Protein AF-A0A4Y8D6C4-F1 (afdb_monomer)

Solvent-accessible surface area (backbone atoms only — not comparable to full-atom values): 9517 Å² total; per-residue (Å²): 134,77,76,46,77,45,76,49,72,45,67,64,80,57,70,86,77,40,50,66,48,51,50,52,41,54,55,43,61,73,65,65,65,105,39,73,57,53,56,50,38,52,61,67,38,45,88,46,40,77,48,81,68,50,74,48,48,29,48,42,66,64,65,66,41,68,46,31,74,68,21,50,26,28,40,38,34,42,31,78,38,85,91,59,53,72,64,60,55,47,56,54,57,55,52,49,60,79,39,76,50,40,56,26,61,26,32,24,49,34,79,52,66,51,92,87,74,41,48,35,34,38,34,40,37,7,18,76,37,70,68,37,53,56,56,50,70,74,35,90,87,59,85,64,87,84,44,50,75,45,83,43,58,78,66,65,76,49,89,91,63,80,83,132

Mean predicted aligned error: 9.86 Å

Foldseek 3Di:
DDKDKDKDFAFDDDCVVCVVLVVLQVVLVVVDDPDVSNVVSQVSCVVGGPDRIFMFIWDWVVDFDVQLVPFQKKKKKKAQCPPPDLVRVVVLQQCLVVAPFWRDKIKGWTPFQTPVSGIIIMMIIGGNDPVSVVVVVVDPSHDRVPIDIDMDRPPPCPPVDDDD

Organism: NCBI:txid38488

Secondary structure (DSSP, 8-state):
---EEEEE--B-S-HHHHHHHHHHHHHHHHT-SS-HHHHHHHHHHGGGBSS--EEEEE--SSPPPHHHHT-SEEEEEEEE-TT--HHHHHHHHHGGGGSTTEEEEEEEEBSS-STTS--EEEEEEEES-HHHHHHHHH-TT---TT-EEEEEETT---TT----

Structure (mmCIF, N/CA/C/O backbone):
data_AF-A0A4Y8D6C4-F1
#
_entry.id   AF-A0A4Y8D6C4-F1
#
loop_
_atom_site.group_PDB
_atom_site.id
_atom_site.type_symbol
_atom_site.label_atom_id
_atom_site.label_alt_id
_atom_site.label_comp_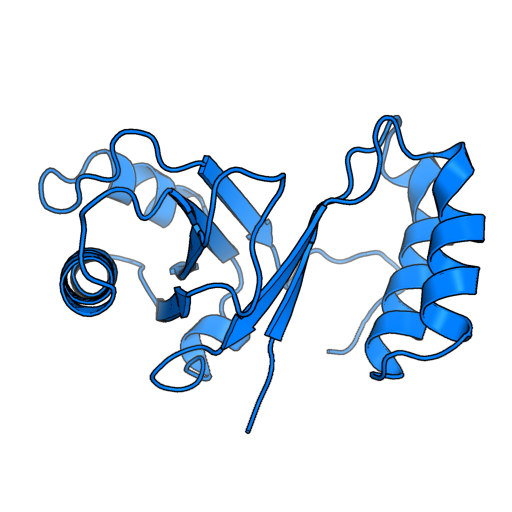id
_atom_site.label_asym_id
_atom_site.label_entity_id
_atom_site.label_seq_id
_atom_site.pdbx_PDB_ins_code
_atom_site.Cartn_x
_atom_site.Cartn_y
_atom_site.Cartn_z
_atom_site.occupancy
_atom_site.B_iso_or_equiv
_atom_site.auth_seq_id
_atom_site.auth_comp_id
_atom_site.auth_asym_id
_atom_site.auth_atom_id
_atom_site.pdbx_PDB_model_num
ATOM 1 N N . MET A 1 1 ? 11.679 -12.188 9.775 1.00 39.34 1 MET A N 1
ATOM 2 C CA . MET A 1 1 ? 10.994 -10.877 9.761 1.00 39.34 1 MET A CA 1
ATOM 3 C C . MET A 1 1 ? 10.832 -10.520 8.293 1.00 39.34 1 MET A C 1
ATOM 5 O O . MET A 1 1 ? 11.840 -10.521 7.603 1.00 39.34 1 MET A O 1
ATOM 9 N N . ALA A 1 2 ? 9.611 -10.388 7.777 1.00 49.56 2 ALA A N 1
ATOM 10 C CA . ALA A 1 2 ? 9.403 -10.207 6.340 1.00 49.56 2 ALA A CA 1
ATOM 11 C C . ALA A 1 2 ? 9.278 -8.713 6.031 1.00 49.56 2 ALA A C 1
ATOM 13 O O . ALA A 1 2 ? 8.270 -8.079 6.340 1.00 49.56 2 ALA A O 1
ATOM 14 N N . ILE A 1 3 ? 10.361 -8.159 5.500 1.00 51.41 3 ILE A N 1
ATOM 15 C CA . ILE A 1 3 ? 10.453 -6.774 5.052 1.00 51.41 3 ILE A CA 1
ATOM 16 C C . ILE A 1 3 ? 9.762 -6.702 3.693 1.00 51.41 3 ILE A C 1
ATOM 18 O O . ILE A 1 3 ? 10.005 -7.553 2.839 1.00 51.41 3 ILE A O 1
ATOM 22 N N . THR A 1 4 ? 8.859 -5.740 3.508 1.00 61.12 4 THR A N 1
ATOM 23 C CA . THR A 1 4 ? 8.284 -5.462 2.188 1.00 61.12 4 THR A CA 1
ATOM 24 C C . THR A 1 4 ? 8.826 -4.135 1.691 1.00 61.12 4 THR A C 1
ATOM 26 O O . THR A 1 4 ? 8.739 -3.120 2.380 1.00 61.12 4 THR A O 1
ATOM 29 N N . GLU A 1 5 ? 9.394 -4.155 0.495 1.00 60.22 5 GLU A N 1
ATOM 30 C CA . GLU A 1 5 ? 9.925 -2.975 -0.173 1.00 60.22 5 GLU A CA 1
ATOM 31 C C . GLU A 1 5 ? 8.890 -2.467 -1.171 1.00 60.22 5 GLU A C 1
ATOM 33 O O . GLU A 1 5 ? 8.366 -3.228 -1.988 1.00 60.22 5 GLU A O 1
ATOM 38 N N . ARG A 1 6 ? 8.577 -1.173 -1.101 1.00 66.06 6 ARG A N 1
ATOM 39 C CA . ARG A 1 6 ? 7.792 -0.481 -2.119 1.00 66.06 6 ARG A CA 1
ATOM 40 C C . ARG A 1 6 ? 8.718 0.442 -2.890 1.00 66.06 6 ARG A C 1
ATOM 42 O O . ARG A 1 6 ? 9.342 1.319 -2.305 1.00 66.06 6 ARG A O 1
ATOM 49 N N . VAL A 1 7 ? 8.737 0.284 -4.207 1.00 62.97 7 VAL A N 1
ATOM 50 C CA . VAL A 1 7 ? 9.448 1.180 -5.121 1.00 62.97 7 VAL A CA 1
ATOM 51 C C . VAL A 1 7 ? 8.412 1.874 -6.001 1.00 62.97 7 VAL A C 1
ATOM 53 O O . VAL A 1 7 ? 7.670 1.207 -6.722 1.00 62.97 7 VAL A O 1
ATOM 56 N N . ILE A 1 8 ? 8.333 3.202 -5.924 1.00 67.69 8 ILE A N 1
ATOM 57 C CA . ILE A 1 8 ? 7.547 4.031 -6.844 1.00 67.69 8 ILE A CA 1
ATOM 58 C C . ILE A 1 8 ? 8.501 4.641 -7.858 1.00 67.69 8 ILE A C 1
ATOM 60 O O . ILE A 1 8 ? 9.517 5.240 -7.498 1.00 67.69 8 ILE A O 1
ATOM 64 N N . LEU A 1 9 ? 8.147 4.515 -9.130 1.00 66.31 9 LEU A N 1
ATOM 65 C CA . LEU A 1 9 ? 8.950 5.010 -10.235 1.00 66.31 9 LEU A CA 1
ATOM 66 C C . LEU A 1 9 ? 8.105 5.966 -11.050 1.00 66.31 9 LEU A C 1
ATOM 68 O O . LEU A 1 9 ? 7.058 5.591 -11.574 1.00 66.31 9 LEU A O 1
ATOM 72 N N . SER A 1 10 ? 8.576 7.201 -11.147 1.00 66.62 10 SER A N 1
ATOM 73 C CA . SER A 1 10 ? 7.999 8.193 -12.042 1.00 66.62 10 SER A CA 1
ATOM 74 C C . SER A 1 10 ? 8.600 7.986 -13.420 1.00 66.62 10 SER A C 1
ATOM 76 O O . SER A 1 10 ? 9.803 8.168 -13.610 1.00 66.62 10 SER A O 1
ATOM 78 N N . VAL A 1 11 ? 7.768 7.569 -14.369 1.00 65.56 11 VAL A N 1
ATOM 79 C CA . VAL A 1 11 ? 8.208 7.140 -15.699 1.00 65.56 11 VAL A CA 1
ATOM 80 C C . VAL A 1 11 ? 7.614 8.026 -16.781 1.00 65.56 11 VAL A C 1
ATOM 82 O O . VAL A 1 11 ? 6.494 8.520 -16.643 1.00 65.56 11 VAL A O 1
ATOM 85 N N . SER A 1 12 ? 8.356 8.225 -17.864 1.00 65.19 12 SER A N 1
ATOM 86 C CA . SER A 1 12 ? 7.829 8.779 -19.115 1.00 65.19 12 SER A CA 1
ATOM 87 C C . SER A 1 12 ? 7.631 7.658 -20.126 1.00 65.19 12 SER A C 1
ATOM 89 O O . SER A 1 12 ? 8.463 6.753 -20.187 1.00 65.19 12 SER A O 1
ATOM 91 N N . GLY A 1 13 ? 6.586 7.758 -20.948 1.00 63.69 13 GLY A N 1
ATOM 92 C CA . GLY A 1 13 ? 6.365 6.823 -22.052 1.00 63.69 13 GLY A CA 1
ATOM 93 C C . GLY A 1 13 ? 5.295 5.767 -21.798 1.00 63.69 13 GLY A C 1
ATOM 94 O O . GLY A 1 13 ? 4.796 5.606 -20.683 1.00 63.69 13 GLY A O 1
ATOM 95 N N . GLY A 1 14 ? 4.904 5.059 -22.859 1.00 62.41 14 GLY A N 1
ATOM 96 C CA . GLY A 1 14 ? 3.965 3.935 -22.776 1.00 62.41 14 GLY A CA 1
ATOM 97 C C . GLY A 1 14 ? 4.631 2.615 -22.359 1.00 62.41 14 GLY A C 1
ATOM 98 O O . GLY A 1 14 ? 5.852 2.500 -22.303 1.00 62.41 14 GLY A O 1
ATOM 99 N N . VAL A 1 15 ? 3.825 1.568 -22.135 1.00 64.06 15 VAL A N 1
ATOM 100 C CA . VAL A 1 15 ? 4.302 0.218 -21.750 1.00 64.06 15 VAL A CA 1
ATOM 101 C C . VAL A 1 15 ? 5.389 -0.320 -22.691 1.00 64.06 15 VAL A C 1
ATOM 103 O O . VAL A 1 15 ? 6.330 -0.964 -22.237 1.00 64.06 15 VAL A O 1
ATOM 106 N N . GLU A 1 16 ? 5.295 -0.034 -23.991 1.00 71.81 16 GLU A N 1
ATOM 107 C CA . GLU A 1 16 ? 6.271 -0.496 -24.985 1.00 71.81 16 GLU A CA 1
ATOM 108 C C . GLU A 1 16 ? 7.663 0.125 -24.814 1.00 71.81 16 GLU A C 1
ATOM 110 O O . GLU A 1 16 ? 8.655 -0.527 -25.132 1.00 71.81 16 GLU A O 1
ATOM 115 N N . GLU A 1 17 ? 7.740 1.341 -24.272 1.00 69.94 17 GLU A N 1
ATOM 116 C CA . GLU A 1 17 ? 8.999 2.041 -23.984 1.00 69.94 17 GLU A CA 1
ATOM 117 C C . GLU A 1 17 ? 9.634 1.539 -22.678 1.00 69.94 17 GLU A C 1
ATOM 119 O O . GLU A 1 17 ? 10.846 1.629 -22.496 1.00 69.94 17 GLU A O 1
ATOM 124 N N . TRP A 1 18 ? 8.827 0.957 -21.782 1.00 70.75 18 TRP A N 1
ATOM 125 C CA . TRP A 1 18 ? 9.257 0.531 -20.448 1.00 70.75 18 TRP A CA 1
ATOM 126 C C . TRP A 1 18 ? 9.389 -0.978 -20.251 1.00 70.75 18 TRP A C 1
ATOM 128 O O . TRP A 1 18 ? 9.990 -1.403 -19.267 1.00 70.75 18 TRP A O 1
ATOM 138 N N . LYS A 1 19 ? 8.863 -1.809 -21.155 1.00 69.62 19 LYS A N 1
ATOM 139 C CA . LYS A 1 19 ? 8.799 -3.271 -20.970 1.00 69.62 19 LYS A CA 1
ATOM 140 C C . LYS A 1 19 ? 10.156 -3.930 -20.701 1.00 69.62 19 LYS A C 1
ATOM 142 O O . LYS A 1 19 ? 10.226 -4.842 -19.880 1.00 69.62 19 LYS A O 1
ATOM 147 N N . ASP A 1 20 ? 11.226 -3.465 -21.348 1.00 73.12 20 ASP A N 1
ATOM 148 C CA . ASP A 1 20 ? 12.561 -4.054 -21.200 1.00 73.12 20 ASP A CA 1
ATOM 149 C C . ASP A 1 20 ? 13.221 -3.614 -19.885 1.00 73.12 20 ASP A C 1
ATOM 151 O O . ASP A 1 20 ? 13.756 -4.448 -19.156 1.00 73.12 20 ASP A O 1
ATOM 155 N N . GLY A 1 21 ? 13.090 -2.334 -19.515 1.00 69.81 21 GLY A N 1
ATOM 156 C CA . GLY A 1 21 ? 13.536 -1.832 -18.210 1.00 69.81 21 GLY A CA 1
ATOM 157 C C . GLY A 1 21 ? 12.766 -2.468 -17.047 1.00 69.81 21 GLY A C 1
ATOM 158 O O . GLY A 1 21 ? 13.361 -2.905 -16.062 1.00 69.81 21 GLY A O 1
ATOM 159 N N . LEU A 1 22 ? 11.447 -2.618 -17.197 1.00 69.31 22 LEU A N 1
ATOM 160 C CA . LEU A 1 22 ? 10.579 -3.304 -16.242 1.00 69.31 22 LEU A CA 1
ATOM 161 C C . LEU A 1 22 ? 10.958 -4.782 -16.096 1.00 69.31 22 LEU A C 1
ATOM 163 O O . LEU A 1 22 ? 10.956 -5.314 -14.988 1.00 69.31 22 LEU A O 1
ATOM 167 N N . LYS A 1 23 ? 11.333 -5.446 -17.195 1.00 67.94 23 LYS A N 1
ATOM 168 C CA . LYS A 1 23 ? 11.787 -6.838 -17.170 1.00 67.94 23 LYS A CA 1
ATOM 169 C C . LYS A 1 23 ? 13.044 -7.015 -16.327 1.00 67.94 23 LYS A C 1
ATOM 171 O O . LYS A 1 23 ? 13.066 -7.900 -15.472 1.00 67.94 23 LYS A O 1
ATOM 176 N N . VAL A 1 24 ? 14.057 -6.181 -16.557 1.00 69.25 24 VAL A N 1
ATOM 177 C CA . VAL A 1 24 ? 15.295 -6.187 -15.763 1.00 69.25 24 VAL A CA 1
ATOM 178 C C . VAL A 1 24 ? 14.964 -5.956 -14.295 1.00 69.25 24 VAL A C 1
ATOM 180 O O . VAL A 1 24 ? 15.406 -6.705 -13.430 1.00 69.25 24 VAL A O 1
ATOM 183 N N . MET A 1 25 ? 14.121 -4.967 -14.014 1.00 68.88 25 MET A N 1
ATOM 184 C CA . MET A 1 25 ? 13.753 -4.622 -12.650 1.00 68.88 25 MET A CA 1
ATOM 185 C C . MET A 1 25 ? 13.073 -5.761 -11.900 1.00 68.88 25 MET A C 1
ATOM 187 O O . MET A 1 25 ? 13.473 -6.083 -10.785 1.00 68.88 25 MET A O 1
ATOM 191 N N . LEU A 1 26 ? 12.075 -6.399 -12.508 1.00 66.12 26 LEU A N 1
ATOM 192 C CA . LEU A 1 26 ? 11.374 -7.527 -11.897 1.00 66.12 26 LEU A CA 1
ATOM 193 C C . LEU A 1 26 ? 12.313 -8.717 -11.662 1.00 66.12 26 LEU A C 1
ATOM 195 O O . LEU A 1 26 ? 12.185 -9.406 -10.652 1.00 66.12 26 LEU A O 1
ATOM 199 N N . GLN A 1 27 ? 13.271 -8.954 -12.563 1.00 66.50 27 GLN A N 1
ATOM 200 C CA . GLN A 1 27 ? 14.288 -9.995 -12.390 1.00 66.50 27 GLN A CA 1
ATOM 201 C C . GLN A 1 27 ? 15.231 -9.686 -11.222 1.00 66.50 27 GLN A C 1
ATOM 203 O O . GLN A 1 27 ? 15.513 -10.579 -10.424 1.00 66.50 27 GLN A O 1
ATOM 208 N N . THR A 1 28 ? 15.661 -8.433 -11.087 1.00 64.44 28 THR A N 1
ATOM 209 C CA . THR A 1 28 ? 16.509 -7.976 -9.981 1.00 64.44 28 THR A CA 1
ATOM 210 C C . THR A 1 28 ? 15.775 -8.017 -8.642 1.00 64.44 28 THR A C 1
ATOM 212 O O . THR A 1 28 ? 16.312 -8.536 -7.670 1.00 64.44 28 THR A O 1
ATOM 215 N N . LEU A 1 29 ? 14.528 -7.542 -8.584 1.00 62.47 29 LEU A N 1
ATOM 216 C CA . LEU A 1 29 ? 13.708 -7.586 -7.367 1.00 62.47 29 LEU A CA 1
ATOM 217 C C . LEU A 1 29 ? 13.406 -9.027 -6.933 1.00 62.47 29 LEU A C 1
ATOM 219 O O . LEU A 1 29 ? 13.376 -9.322 -5.741 1.00 62.47 29 LEU A O 1
ATOM 223 N N . LYS A 1 30 ? 13.241 -9.952 -7.889 1.00 60.19 30 LYS A N 1
ATOM 224 C CA . LYS A 1 30 ? 13.080 -11.388 -7.607 1.00 60.19 30 LYS A CA 1
ATOM 225 C C . LYS A 1 30 ? 14.331 -12.014 -6.982 1.00 60.19 30 LYS A C 1
ATOM 227 O O . LYS A 1 30 ? 14.212 -13.026 -6.298 1.00 60.19 30 LYS A O 1
ATOM 232 N N . ALA A 1 31 ? 15.505 -11.430 -7.209 1.00 57.53 31 ALA A N 1
ATOM 233 C CA . ALA A 1 31 ? 16.753 -11.887 -6.612 1.00 57.53 31 ALA A CA 1
ATOM 234 C C . ALA A 1 31 ? 16.956 -11.405 -5.161 1.00 57.53 31 ALA A C 1
ATOM 236 O O . ALA A 1 31 ? 17.961 -11.809 -4.592 1.00 57.53 31 ALA A O 1
ATOM 237 N N . GLN A 1 32 ? 16.025 -10.595 -4.610 1.00 52.03 32 GLN A N 1
ATOM 238 C CA . GLN A 1 32 ? 15.969 -10.049 -3.239 1.00 52.03 32 GLN A CA 1
ATOM 239 C C . GLN A 1 32 ? 17.313 -9.999 -2.505 1.00 52.03 32 GLN A C 1
ATOM 241 O O . GLN A 1 32 ? 17.722 -10.991 -1.917 1.00 52.03 32 GLN A O 1
ATOM 246 N N . ASP A 1 33 ? 17.949 -8.830 -2.505 1.00 47.09 33 ASP A N 1
ATOM 247 C CA . ASP A 1 33 ? 18.738 -8.286 -1.394 1.00 47.09 33 ASP A CA 1
ATOM 248 C C . ASP A 1 33 ? 19.365 -6.966 -1.862 1.00 47.09 33 ASP A C 1
ATOM 250 O O . ASP A 1 33 ? 19.451 -6.709 -3.069 1.00 47.09 33 ASP A O 1
ATOM 254 N N . ASP A 1 34 ? 19.805 -6.156 -0.899 1.00 51.88 34 ASP A N 1
ATOM 255 C CA . ASP A 1 34 ? 20.525 -4.875 -0.988 1.00 51.88 34 ASP A CA 1
ATOM 256 C C . ASP A 1 34 ? 21.864 -5.012 -1.754 1.00 51.88 34 ASP A C 1
ATOM 258 O O . ASP A 1 34 ? 22.973 -4.878 -1.235 1.00 51.88 34 ASP A O 1
ATOM 262 N N . THR A 1 35 ? 21.757 -5.426 -3.011 1.00 55.97 35 THR A N 1
ATOM 263 C CA . THR A 1 35 ? 22.834 -5.987 -3.817 1.00 55.97 35 THR A CA 1
ATOM 264 C C . THR A 1 35 ? 23.239 -5.001 -4.904 1.00 55.97 35 THR A C 1
ATOM 266 O O . THR A 1 35 ? 22.424 -4.197 -5.367 1.00 55.97 35 THR A O 1
ATOM 269 N N . PRO A 1 36 ? 24.486 -5.087 -5.401 1.00 60.28 36 PRO A N 1
ATOM 270 C CA . PRO A 1 36 ? 24.935 -4.340 -6.577 1.00 60.28 36 PRO A CA 1
ATOM 271 C C . PRO A 1 36 ? 23.961 -4.422 -7.763 1.00 60.28 36 PRO A C 1
ATOM 273 O O . PRO A 1 36 ? 23.826 -3.458 -8.509 1.00 60.28 36 PRO A O 1
ATOM 276 N N . ALA A 1 37 ? 23.208 -5.522 -7.878 1.00 64.50 37 ALA A N 1
ATOM 277 C CA . ALA A 1 37 ? 22.182 -5.712 -8.895 1.00 64.50 37 ALA A CA 1
ATOM 278 C C . ALA A 1 37 ? 21.030 -4.694 -8.798 1.00 64.50 37 ALA A C 1
ATOM 280 O O . ALA A 1 37 ? 20.530 -4.252 -9.832 1.00 64.50 37 ALA A O 1
ATOM 281 N N . PHE A 1 38 ? 20.621 -4.281 -7.592 1.00 67.06 38 PHE A N 1
ATOM 282 C CA . PHE A 1 38 ? 19.609 -3.234 -7.406 1.00 67.06 38 PHE 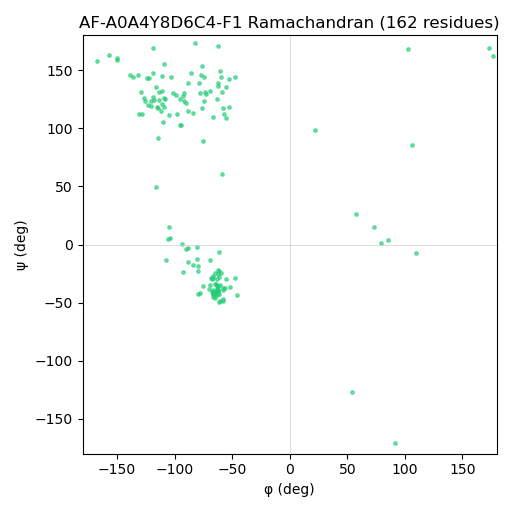A CA 1
ATOM 283 C C . PHE A 1 38 ? 20.125 -1.871 -7.882 1.00 67.06 38 PHE A C 1
ATOM 285 O O . PHE A 1 38 ? 19.420 -1.148 -8.584 1.00 67.06 38 PHE A O 1
ATOM 292 N N . GLN A 1 39 ? 21.386 -1.549 -7.590 1.00 67.81 39 GLN A N 1
ATOM 293 C CA . GLN A 1 39 ? 22.025 -0.320 -8.073 1.00 67.81 39 GLN A CA 1
ATOM 294 C C . GLN A 1 39 ? 22.223 -0.335 -9.597 1.00 67.81 39 GLN A C 1
ATOM 296 O O . GLN A 1 39 ? 21.959 0.662 -10.269 1.00 67.81 39 GLN A O 1
ATOM 301 N N . GLU A 1 40 ? 22.620 -1.472 -10.172 1.00 70.69 40 GLU A N 1
ATOM 302 C CA . GLU A 1 40 ? 22.710 -1.652 -11.626 1.00 70.69 40 GLU A CA 1
ATOM 303 C C . GLU A 1 40 ? 21.346 -1.534 -12.306 1.00 70.69 40 GLU A C 1
ATOM 305 O O . GLU A 1 40 ? 21.228 -0.899 -13.355 1.00 70.69 40 GLU A O 1
ATOM 310 N N . MET A 1 41 ? 20.299 -2.081 -11.688 1.00 73.38 41 MET A N 1
ATOM 311 C CA . MET A 1 41 ? 18.925 -1.899 -12.138 1.00 73.38 41 MET A CA 1
ATOM 312 C C . MET A 1 41 ? 18.558 -0.414 -12.167 1.00 73.38 41 MET A C 1
ATOM 314 O O .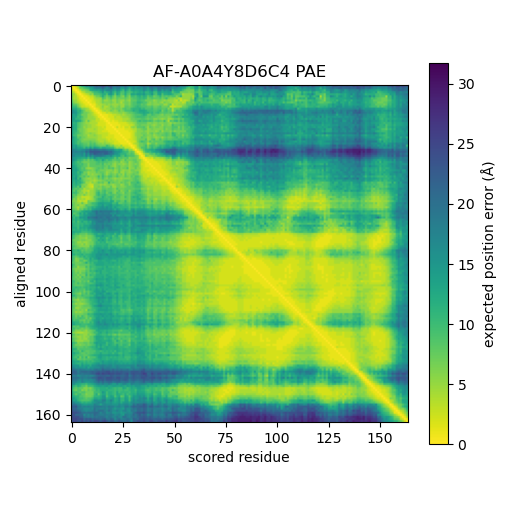 MET A 1 41 ? 18.090 0.060 -13.203 1.00 73.38 41 MET A O 1
ATOM 318 N N . LEU A 1 42 ? 18.838 0.337 -11.094 1.00 69.25 42 LEU A N 1
ATOM 319 C CA . LEU A 1 42 ? 18.574 1.778 -11.041 1.00 69.25 42 LEU A CA 1
ATOM 320 C C . LEU A 1 42 ? 19.291 2.538 -12.162 1.00 69.25 42 LEU A C 1
ATOM 322 O O . LEU A 1 42 ? 18.703 3.441 -12.758 1.00 69.25 42 LEU A O 1
ATOM 326 N N . ILE A 1 43 ? 20.526 2.154 -12.498 1.00 73.06 43 ILE A N 1
ATOM 327 C CA . ILE A 1 43 ? 21.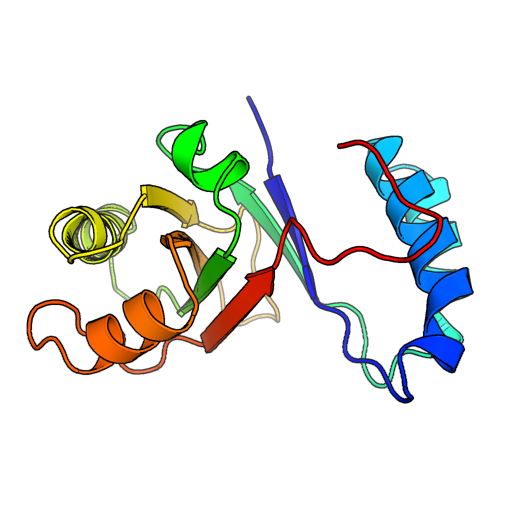276 2.726 -13.627 1.00 73.06 43 ILE A CA 1
ATOM 328 C C . ILE A 1 43 ? 20.576 2.432 -14.959 1.00 73.06 43 ILE A C 1
ATOM 330 O O . ILE A 1 43 ? 20.459 3.332 -15.791 1.00 73.06 43 ILE A O 1
ATOM 334 N N . GLN A 1 44 ? 20.098 1.204 -15.163 1.00 72.12 44 GLN A N 1
ATOM 335 C CA . GLN A 1 44 ? 19.451 0.795 -16.412 1.00 72.12 44 GLN A CA 1
ATOM 336 C C . GLN A 1 44 ? 18.086 1.451 -16.620 1.00 72.12 44 GLN A C 1
ATOM 338 O O . GLN A 1 44 ? 17.742 1.780 -17.754 1.00 72.12 44 GLN A O 1
ATOM 343 N N . VAL A 1 45 ? 17.316 1.684 -15.552 1.00 72.44 45 VAL A N 1
ATOM 344 C CA . VAL A 1 45 ? 16.010 2.354 -15.670 1.00 72.44 45 VAL A CA 1
ATOM 345 C C . VAL A 1 45 ? 16.109 3.876 -15.677 1.00 72.44 45 VAL A C 1
ATOM 347 O O . VAL A 1 45 ? 15.187 4.533 -16.157 1.00 72.44 45 VAL A O 1
ATOM 350 N N . LYS A 1 46 ? 17.239 4.445 -15.231 1.00 75.62 46 LYS A N 1
ATOM 351 C CA . LYS A 1 46 ? 17.488 5.894 -15.149 1.00 75.62 46 LYS A CA 1
ATOM 352 C C . LYS A 1 46 ? 17.095 6.700 -16.396 1.00 75.62 46 LYS A C 1
ATOM 354 O O . LYS A 1 46 ? 16.500 7.756 -16.203 1.00 75.62 46 LYS A O 1
ATOM 359 N N . PRO A 1 47 ? 17.378 6.268 -17.644 1.00 79.00 47 PRO A N 1
ATOM 360 C CA . PRO A 1 47 ? 17.015 7.040 -18.836 1.00 79.00 47 PRO A CA 1
ATOM 361 C C . PRO A 1 47 ? 15.510 7.259 -18.990 1.00 79.00 47 PRO A C 1
ATOM 363 O O . PRO A 1 47 ? 15.095 8.208 -19.646 1.00 79.00 47 PRO A O 1
ATOM 366 N N . ASN A 1 48 ? 14.704 6.392 -18.378 1.00 72.06 48 ASN A N 1
ATOM 367 C CA . ASN A 1 48 ? 13.259 6.407 -18.517 1.00 72.06 48 ASN A CA 1
ATOM 368 C C . ASN A 1 48 ? 12.545 6.952 -17.269 1.00 72.06 48 ASN A C 1
ATOM 370 O O . ASN A 1 48 ? 11.314 6.902 -17.195 1.00 72.06 48 ASN A O 1
ATOM 374 N N . LEU A 1 49 ? 13.311 7.420 -16.280 1.00 72.88 49 LEU A N 1
ATOM 375 C CA . LEU A 1 49 ? 12.793 8.039 -15.071 1.00 72.88 49 LEU A CA 1
ATOM 376 C C . LEU A 1 49 ? 12.684 9.550 -15.258 1.00 72.88 49 LEU A C 1
ATOM 378 O O . LEU A 1 49 ? 13.642 10.216 -15.648 1.00 72.88 49 LEU A O 1
ATOM 382 N N . THR A 1 50 ? 11.527 10.105 -14.919 1.00 78.12 50 THR A N 1
ATOM 383 C CA . THR A 1 50 ? 11.298 11.559 -14.902 1.00 78.12 50 THR A CA 1
ATOM 384 C C . THR A 1 50 ? 11.666 12.191 -13.563 1.00 78.12 50 THR A C 1
ATOM 386 O O . THR A 1 50 ? 11.817 13.408 -13.474 1.00 78.12 50 THR A O 1
ATOM 389 N N . ALA A 1 51 ? 11.837 11.370 -12.526 1.00 74.31 51 ALA A N 1
ATOM 390 C CA . ALA A 1 51 ? 12.290 11.764 -11.201 1.00 74.31 51 ALA A CA 1
ATOM 391 C C . ALA A 1 51 ? 13.059 10.608 -10.539 1.00 74.31 51 ALA A C 1
ATOM 393 O O . ALA A 1 51 ? 12.895 9.454 -10.947 1.00 74.31 51 ALA A O 1
ATOM 394 N N . PRO A 1 52 ? 13.886 10.880 -9.513 1.00 71.19 52 PRO A N 1
ATOM 395 C CA . PRO A 1 52 ? 14.492 9.824 -8.714 1.00 71.19 52 PRO A CA 1
ATOM 396 C C . PRO A 1 52 ? 13.437 8.839 -8.171 1.00 71.19 52 PRO A C 1
ATOM 398 O O . PRO A 1 52 ? 12.347 9.275 -7.792 1.00 71.19 52 PRO A O 1
ATOM 401 N N . PRO A 1 53 ? 13.740 7.529 -8.120 1.00 70.38 53 PRO A N 1
ATOM 402 C CA . PRO A 1 53 ? 12.886 6.534 -7.478 1.00 70.38 53 PRO A CA 1
ATOM 403 C C . PRO A 1 53 ? 12.599 6.902 -6.028 1.00 70.38 53 PRO A C 1
ATOM 405 O O . PRO A 1 53 ? 13.525 7.235 -5.287 1.00 70.38 53 PRO A O 1
ATOM 408 N N . ASN A 1 54 ? 11.344 6.762 -5.611 1.00 72.56 54 ASN A N 1
ATOM 409 C CA . ASN A 1 54 ? 10.988 6.823 -4.200 1.00 72.56 54 ASN A CA 1
ATOM 410 C C . ASN A 1 54 ? 10.874 5.390 -3.668 1.00 72.56 54 ASN A C 1
ATOM 412 O O . ASN A 1 54 ? 10.009 4.624 -4.106 1.00 72.56 54 ASN A O 1
ATOM 416 N N . ILE A 1 55 ? 11.791 5.011 -2.778 1.00 72.00 55 ILE A N 1
ATOM 417 C CA . ILE A 1 55 ? 11.866 3.669 -2.197 1.00 72.00 55 ILE A CA 1
ATOM 418 C C . ILE A 1 55 ? 11.483 3.775 -0.729 1.00 72.00 55 ILE A C 1
ATOM 420 O O . ILE A 1 55 ? 12.148 4.458 0.046 1.00 72.00 55 ILE A O 1
ATOM 424 N N . VAL A 1 56 ? 10.435 3.053 -0.342 1.00 72.31 56 VAL A N 1
ATOM 425 C CA . VAL A 1 56 ? 9.979 2.986 1.043 1.00 72.31 56 VAL A CA 1
ATOM 426 C C . VAL A 1 56 ? 10.015 1.545 1.521 1.00 72.31 56 VAL A C 1
ATOM 428 O O . VAL A 1 56 ? 9.322 0.673 0.992 1.00 72.31 56 VAL A O 1
ATOM 431 N N . ILE A 1 57 ? 10.811 1.303 2.559 1.00 77.62 57 ILE A N 1
ATOM 432 C CA . ILE A 1 57 ? 10.912 0.003 3.217 1.00 77.62 57 ILE A CA 1
ATOM 433 C C . ILE A 1 57 ? 9.919 -0.035 4.373 1.00 77.62 57 ILE A C 1
ATOM 435 O O . ILE A 1 57 ? 9.963 0.809 5.272 1.00 77.62 57 ILE A O 1
ATOM 439 N N . ILE A 1 58 ? 9.026 -1.023 4.360 1.00 76.56 58 ILE A N 1
ATOM 440 C CA . ILE A 1 58 ? 7.917 -1.132 5.308 1.00 76.56 58 ILE A CA 1
ATOM 441 C C . ILE A 1 58 ? 7.998 -2.466 6.039 1.00 76.56 58 ILE A C 1
ATOM 443 O O . ILE A 1 58 ? 8.312 -3.516 5.469 1.00 76.56 58 ILE A O 1
ATOM 447 N N . GLU A 1 59 ? 7.640 -2.432 7.317 1.00 75.75 59 GLU A N 1
ATOM 448 C CA . GLU A 1 59 ? 7.368 -3.633 8.093 1.00 75.75 59 GLU A CA 1
ATOM 449 C C . GLU A 1 59 ? 5.870 -3.719 8.409 1.00 75.75 59 GLU A C 1
ATOM 451 O O . GLU A 1 59 ? 5.349 -2.984 9.250 1.00 75.75 59 GLU A O 1
ATOM 456 N N . PHE A 1 60 ? 5.161 -4.614 7.716 1.00 79.19 60 PHE A N 1
ATOM 457 C CA . PHE A 1 60 ? 3.737 -4.843 7.959 1.00 79.19 60 PHE A CA 1
ATOM 458 C C . PHE A 1 60 ? 3.502 -5.515 9.320 1.00 79.19 60 PHE A C 1
ATOM 460 O O . PHE A 1 60 ? 4.139 -6.520 9.646 1.00 79.19 60 PHE A O 1
ATOM 467 N N . LYS A 1 61 ? 2.549 -4.980 10.097 1.00 76.25 61 LYS A N 1
ATOM 468 C CA . LYS A 1 61 ? 2.153 -5.506 11.417 1.00 76.25 61 LYS A CA 1
ATOM 469 C C . LYS A 1 61 ? 0.623 -5.655 11.535 1.00 76.25 61 LYS A C 1
ATOM 471 O O . LYS A 1 61 ? -0.073 -4.650 11.592 1.00 76.25 61 LYS A O 1
ATOM 476 N N . PRO A 1 62 ? 0.048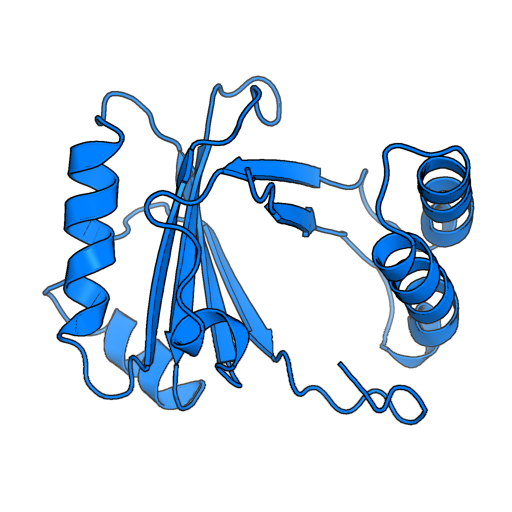 -6.865 11.612 1.00 69.81 62 PRO A N 1
ATOM 477 C CA . PRO A 1 62 ? 0.697 -8.155 11.401 1.00 69.81 62 PRO A CA 1
ATOM 478 C C . PRO A 1 62 ? 1.236 -8.274 9.969 1.00 69.81 62 PRO A C 1
ATOM 480 O O . PRO A 1 62 ? 0.955 -7.427 9.120 1.00 69.81 62 PRO A O 1
ATOM 483 N N . TYR A 1 63 ? 2.009 -9.331 9.713 1.00 69.75 63 TYR A N 1
ATOM 484 C CA . TYR A 1 63 ? 2.490 -9.648 8.370 1.00 69.75 63 TYR A CA 1
ATOM 485 C C . TYR A 1 63 ? 1.353 -9.579 7.340 1.00 69.75 63 TYR A C 1
ATOM 487 O O . TYR A 1 63 ? 0.216 -9.936 7.662 1.00 69.75 63 TYR A O 1
ATOM 495 N N . ALA A 1 64 ? 1.669 -9.121 6.123 1.00 66.31 64 ALA A N 1
ATOM 496 C CA . ALA A 1 64 ? 0.683 -8.971 5.063 1.00 66.31 64 ALA A CA 1
ATOM 497 C C . ALA A 1 64 ? -0.089 -10.292 4.867 1.00 66.31 64 ALA A C 1
ATOM 499 O O . ALA A 1 64 ? 0.533 -11.315 4.561 1.00 66.31 64 ALA A O 1
ATOM 500 N N . PRO A 1 65 ? -1.421 -10.306 5.076 1.00 63.06 65 PRO A N 1
ATOM 501 C CA . PRO A 1 65 ? -2.206 -11.522 4.929 1.00 63.06 65 PRO A CA 1
ATOM 502 C C . PRO A 1 65 ? -2.097 -12.062 3.500 1.00 63.06 65 PRO A C 1
ATOM 504 O O . PRO A 1 65 ? -1.968 -11.287 2.545 1.00 63.06 65 PRO A O 1
ATOM 507 N N . LYS A 1 66 ? -2.187 -13.388 3.330 1.00 66.62 66 LYS A N 1
ATOM 508 C CA . LYS A 1 66 ? -2.157 -14.022 1.996 1.00 66.62 66 LYS A CA 1
ATOM 509 C C . LYS A 1 66 ? -3.230 -13.442 1.079 1.00 66.62 66 LYS A C 1
ATOM 511 O O . LYS A 1 66 ? -3.049 -13.396 -0.129 1.00 66.62 66 LYS A O 1
ATOM 516 N N . GLU A 1 67 ? -4.328 -12.988 1.654 1.00 66.75 67 GLU A N 1
ATOM 517 C CA . GLU A 1 67 ? -5.484 -12.408 0.988 1.00 66.75 67 GLU A CA 1
ATOM 518 C C . GLU A 1 67 ? -5.176 -11.041 0.356 1.00 66.75 67 GLU A C 1
ATOM 520 O O . GLU A 1 67 ? -5.765 -10.707 -0.669 1.00 66.75 67 GLU A O 1
ATOM 525 N N . VAL A 1 68 ? -4.226 -10.279 0.916 1.00 65.56 68 VAL A N 1
ATOM 526 C CA . VAL A 1 68 ? -3.709 -9.035 0.313 1.00 65.56 68 VAL A CA 1
ATOM 527 C C . VAL A 1 68 ? -2.699 -9.358 -0.781 1.00 65.56 68 VAL A C 1
ATOM 529 O O . VAL A 1 68 ? -2.747 -8.773 -1.856 1.00 65.56 68 VAL A O 1
ATOM 532 N N . ILE A 1 69 ? -1.812 -10.324 -0.531 1.00 65.56 69 ILE A N 1
ATOM 533 C CA . ILE A 1 69 ? -0.790 -10.758 -1.498 1.00 65.56 69 ILE A CA 1
ATOM 534 C C . ILE A 1 69 ? -1.440 -11.361 -2.754 1.00 65.56 69 ILE A C 1
ATOM 536 O O . ILE A 1 69 ? -0.979 -11.133 -3.867 1.00 65.56 69 ILE A O 1
ATOM 540 N N . ASN A 1 70 ? -2.531 -12.108 -2.581 1.00 69.81 70 ASN A N 1
ATOM 541 C CA . ASN A 1 70 ? -3.254 -12.771 -3.666 1.00 69.81 70 ASN A CA 1
ATOM 542 C C . ASN A 1 70 ? -4.369 -11.912 -4.278 1.00 69.81 70 ASN A C 1
ATOM 544 O O . ASN A 1 70 ? -5.023 -12.370 -5.223 1.00 69.81 70 ASN A O 1
ATOM 548 N N . ALA A 1 71 ? -4.623 -10.712 -3.743 1.00 73.06 71 ALA A N 1
ATOM 549 C CA . ALA A 1 71 ? -5.629 -9.815 -4.293 1.00 73.06 71 ALA A CA 1
ATOM 550 C C . ALA A 1 71 ? -5.248 -9.425 -5.724 1.00 73.06 71 ALA A C 1
ATOM 552 O O . ALA A 1 71 ? -4.081 -9.194 -6.040 1.00 73.06 71 ALA A O 1
ATOM 553 N N . HIS A 1 72 ? -6.237 -9.375 -6.618 1.00 72.31 72 HIS A N 1
ATOM 554 C CA . HIS A 1 72 ? -5.972 -9.019 -8.017 1.00 72.31 72 HIS A CA 1
ATOM 555 C C . HIS A 1 72 ? -5.724 -7.520 -8.137 1.00 72.31 72 HIS A C 1
ATOM 557 O O . HIS A 1 72 ? -4.863 -7.099 -8.905 1.00 72.31 72 HIS A O 1
ATOM 563 N N . PHE A 1 73 ? -6.436 -6.742 -7.325 1.00 80.69 73 PHE A N 1
ATOM 564 C CA . PHE A 1 73 ? -6.274 -5.308 -7.191 1.00 80.69 73 PHE A CA 1
ATOM 565 C C . PHE A 1 73 ? -5.872 -4.980 -5.757 1.00 80.69 73 PHE A C 1
ATOM 567 O O . PHE A 1 73 ? -6.550 -5.375 -4.813 1.00 80.69 73 PHE A O 1
ATOM 574 N N . VAL A 1 74 ? -4.780 -4.243 -5.593 1.00 84.44 74 VAL A N 1
ATOM 575 C CA . VAL A 1 74 ? -4.331 -3.727 -4.301 1.00 84.44 74 VAL A CA 1
ATOM 576 C C . VAL A 1 74 ? -4.281 -2.215 -4.365 1.00 84.44 74 VAL A C 1
ATOM 578 O O . VAL A 1 74 ? -3.598 -1.637 -5.204 1.00 84.44 74 VAL A O 1
ATOM 581 N N . GLN A 1 75 ? -4.993 -1.561 -3.461 1.00 86.19 75 GLN A N 1
ATOM 582 C CA . GLN A 1 75 ? -4.879 -0.133 -3.232 1.00 86.19 75 GLN A CA 1
ATOM 583 C C . GLN A 1 75 ? -3.779 0.113 -2.199 1.00 86.19 75 GLN A C 1
ATOM 585 O O . GLN A 1 75 ? -3.894 -0.278 -1.037 1.00 86.19 75 GLN A O 1
ATOM 590 N N . MET A 1 76 ? -2.709 0.763 -2.637 1.00 86.19 76 MET A N 1
ATOM 591 C CA . MET A 1 76 ? -1.620 1.234 -1.796 1.00 86.19 76 MET A CA 1
ATOM 592 C C . MET A 1 76 ? -1.925 2.651 -1.324 1.00 86.19 76 MET A C 1
ATOM 594 O O . MET A 1 76 ? -2.083 3.560 -2.138 1.00 86.19 76 MET A O 1
ATOM 598 N N . LEU A 1 77 ? -1.977 2.839 -0.013 1.00 87.75 77 LEU A N 1
ATOM 599 C CA . LEU A 1 77 ? -2.212 4.121 0.636 1.00 87.75 77 LEU A CA 1
ATOM 600 C C . LEU A 1 77 ? -0.935 4.561 1.339 1.00 87.75 77 LEU A C 1
ATOM 602 O O . LEU A 1 77 ? -0.337 3.768 2.062 1.00 87.75 77 LEU A O 1
ATOM 606 N N . THR A 1 78 ? -0.529 5.810 1.146 1.00 88.19 78 THR A N 1
ATOM 607 C CA . THR A 1 78 ? 0.585 6.438 1.866 1.00 88.19 78 THR A CA 1
ATOM 608 C C . THR A 1 78 ? 0.052 7.622 2.650 1.00 88.19 78 THR A C 1
ATOM 610 O O . THR A 1 78 ? -0.608 8.499 2.095 1.00 88.19 78 THR A O 1
ATOM 613 N N . ILE A 1 79 ? 0.301 7.614 3.953 1.00 88.44 79 ILE A N 1
ATOM 614 C CA . ILE A 1 79 ? -0.246 8.567 4.911 1.00 88.44 79 ILE A CA 1
ATOM 615 C C . ILE A 1 79 ? 0.931 9.171 5.670 1.00 88.44 79 ILE A C 1
ATOM 617 O O . ILE A 1 79 ? 1.718 8.445 6.281 1.00 88.44 79 ILE A O 1
ATOM 621 N N . GLU A 1 80 ? 1.062 10.495 5.643 1.00 87.56 80 GLU A N 1
ATOM 622 C CA . GLU A 1 80 ? 2.002 11.184 6.527 1.00 87.56 80 GLU A CA 1
ATOM 623 C C . GLU A 1 80 ? 1.567 10.939 7.980 1.00 87.56 80 GLU A C 1
ATOM 625 O O . GLU A 1 80 ? 0.412 11.177 8.337 1.00 87.56 80 GLU A O 1
ATOM 630 N N . GLN A 1 81 ? 2.468 10.423 8.824 1.00 82.25 81 GLN A N 1
ATOM 631 C CA . GLN A 1 81 ? 2.097 10.039 10.189 1.00 82.25 81 GLN A CA 1
ATOM 632 C C . GLN A 1 81 ? 1.642 11.256 11.016 1.00 82.25 81 GLN A C 1
ATOM 634 O O . GLN A 1 81 ? 0.684 11.172 11.794 1.00 82.25 81 GLN A O 1
ATOM 639 N N . GLY A 1 82 ? 2.330 12.391 10.849 1.00 82.06 82 GLY A N 1
ATOM 640 C CA . GLY A 1 82 ? 2.098 13.597 11.637 1.00 82.06 82 GLY A CA 1
ATOM 641 C C . GLY A 1 82 ? 2.182 13.305 13.137 1.00 82.06 82 GLY A C 1
ATOM 642 O O . GLY A 1 82 ? 3.151 12.724 13.618 1.00 82.06 82 GLY A O 1
ATOM 643 N N . THR A 1 83 ? 1.142 13.689 13.877 1.00 82.12 83 THR A N 1
ATOM 644 C CA . THR A 1 83 ? 1.010 13.428 15.321 1.00 82.12 83 THR A CA 1
ATOM 645 C C . THR A 1 83 ? 0.233 12.150 15.649 1.00 82.12 83 THR A C 1
ATOM 647 O O . THR A 1 83 ? 0.005 11.873 16.825 1.00 82.12 83 THR A O 1
ATOM 650 N N . SER A 1 84 ? -0.232 11.397 14.646 1.00 85.69 84 SER A N 1
ATOM 651 C CA . SER A 1 84 ? -1.038 10.190 14.866 1.00 85.69 84 SER A CA 1
ATOM 652 C C . SER A 1 84 ? -0.161 9.017 15.304 1.00 85.69 84 SER A C 1
ATOM 654 O O . SER A 1 84 ? 0.978 8.864 14.849 1.00 85.69 84 SER A O 1
ATOM 656 N N . SER A 1 85 ? -0.690 8.151 16.170 1.00 89.00 85 SER A N 1
ATOM 657 C CA . SER A 1 85 ? 0.002 6.907 16.510 1.00 89.00 85 SER A CA 1
ATOM 658 C C . SER A 1 85 ? -0.135 5.872 15.384 1.00 89.00 85 SER A C 1
ATOM 660 O O . SER A 1 85 ? -1.102 5.884 14.617 1.00 89.00 85 SER A O 1
ATOM 662 N N . GLU A 1 86 ? 0.834 4.956 15.281 1.00 88.75 86 GLU A N 1
ATOM 663 C CA . GLU A 1 86 ? 0.777 3.838 14.326 1.00 88.75 86 GLU A CA 1
ATOM 664 C C . GLU A 1 86 ? -0.482 2.980 14.546 1.00 88.75 86 GLU A C 1
ATOM 666 O O . GLU A 1 86 ? -1.107 2.538 13.580 1.00 88.75 86 GLU A O 1
ATOM 671 N N . ASP A 1 87 ? -0.884 2.788 15.805 1.00 90.06 87 ASP A N 1
ATOM 672 C CA . ASP A 1 87 ? -2.054 1.993 16.177 1.00 90.06 87 ASP A CA 1
ATOM 673 C C . ASP A 1 87 ? -3.369 2.677 15.787 1.00 90.06 87 ASP A C 1
ATOM 675 O O . ASP A 1 87 ? -4.276 2.007 15.289 1.00 90.06 87 ASP A O 1
ATOM 679 N N . ASP A 1 88 ? -3.465 4.004 15.913 1.00 89.44 88 ASP A N 1
ATOM 680 C CA . ASP A 1 88 ? -4.651 4.752 15.477 1.00 89.44 88 ASP A CA 1
ATOM 681 C C . ASP A 1 88 ? -4.823 4.688 13.957 1.00 89.44 88 ASP A C 1
ATOM 683 O O . ASP A 1 88 ? -5.931 4.471 13.453 1.00 89.44 88 ASP A O 1
ATOM 687 N N . LEU A 1 89 ? -3.727 4.842 13.208 1.00 89.38 89 LEU A N 1
ATOM 688 C CA . LEU A 1 89 ? -3.736 4.722 11.748 1.00 89.38 89 LEU A CA 1
ATOM 689 C C . LEU A 1 89 ? -4.099 3.293 11.323 1.00 89.38 89 LEU A C 1
ATOM 691 O O . LEU A 1 89 ? -4.932 3.086 10.439 1.00 89.38 89 LEU A O 1
ATOM 695 N N . ARG A 1 90 ? -3.554 2.285 12.006 1.00 90.12 90 ARG A N 1
ATOM 696 C CA . ARG A 1 90 ? -3.879 0.869 11.784 1.00 90.12 90 ARG A CA 1
ATOM 697 C C . ARG A 1 90 ? -5.337 0.547 12.084 1.00 90.12 90 ARG A C 1
ATOM 699 O O . ARG A 1 90 ? -5.964 -0.192 11.320 1.00 90.12 90 ARG A O 1
ATOM 706 N N . ALA A 1 91 ? -5.896 1.102 13.155 1.00 89.50 91 ALA A N 1
ATOM 707 C CA . ALA A 1 91 ? -7.305 0.940 13.491 1.00 89.50 91 ALA A CA 1
ATOM 708 C C . ALA A 1 91 ? -8.208 1.543 12.407 1.00 89.50 91 ALA A C 1
ATOM 710 O O . ALA A 1 91 ? -9.214 0.936 12.044 1.00 89.50 91 ALA A O 1
ATOM 711 N N . GLN A 1 92 ? -7.829 2.688 11.832 1.00 88.38 92 GLN A N 1
ATOM 712 C CA . GLN A 1 92 ? -8.552 3.288 10.707 1.00 88.38 92 GLN A CA 1
ATOM 713 C C . GLN A 1 92 ? -8.497 2.413 9.453 1.00 88.38 92 GLN A C 1
ATOM 715 O O . GLN A 1 92 ? -9.540 2.154 8.857 1.00 88.38 92 GLN A O 1
ATOM 720 N N . ILE A 1 93 ? -7.320 1.895 9.093 1.00 88.94 93 ILE A N 1
ATOM 721 C CA . ILE A 1 93 ? -7.175 0.994 7.939 1.00 88.94 93 ILE A CA 1
ATOM 722 C C . ILE A 1 93 ? -7.921 -0.323 8.139 1.00 88.94 93 ILE A C 1
ATOM 724 O O . ILE A 1 93 ? -8.468 -0.879 7.192 1.00 88.94 93 ILE A O 1
ATOM 728 N N . THR A 1 94 ? -7.999 -0.829 9.366 1.00 90.12 94 THR A N 1
ATOM 729 C CA . THR A 1 94 ? -8.683 -2.101 9.631 1.00 90.12 94 THR A CA 1
ATOM 730 C C . THR A 1 94 ? -10.176 -2.043 9.293 1.00 90.12 94 THR A C 1
ATOM 732 O O . THR A 1 94 ? -10.733 -3.065 8.901 1.00 90.12 94 THR A O 1
ATOM 735 N N . LYS A 1 95 ? -10.795 -0.855 9.325 1.00 89.94 95 LYS A N 1
ATOM 736 C CA . LYS A 1 95 ? -12.203 -0.644 8.941 1.00 89.94 95 LYS A CA 1
ATOM 737 C C . LYS A 1 95 ? -12.497 -0.969 7.477 1.00 89.94 95 LYS A C 1
ATOM 739 O O . LYS A 1 95 ? -13.641 -1.246 7.142 1.00 89.94 95 LYS A O 1
ATOM 744 N N . PHE A 1 96 ? -11.489 -0.971 6.600 1.00 88.50 96 PHE A N 1
ATOM 745 C CA . PHE A 1 96 ? -11.679 -1.398 5.211 1.00 88.50 96 PHE A CA 1
ATOM 746 C C . PHE A 1 96 ? -12.140 -2.852 5.105 1.00 88.50 96 PHE A C 1
ATOM 748 O O . PHE A 1 96 ? -12.856 -3.173 4.165 1.00 88.50 96 PHE A O 1
ATOM 755 N N . LYS A 1 97 ? -11.794 -3.711 6.077 1.00 89.12 97 LYS A N 1
ATOM 756 C CA . LYS A 1 97 ? -12.239 -5.114 6.096 1.00 89.12 97 LYS A CA 1
ATOM 757 C C . LYS A 1 97 ? -13.760 -5.263 6.127 1.00 89.12 97 LYS A C 1
ATOM 759 O O . LYS A 1 97 ? -14.260 -6.300 5.713 1.00 89.12 97 LYS A O 1
ATOM 764 N N . ASP A 1 98 ? -14.465 -4.247 6.617 1.00 89.81 98 ASP A N 1
ATOM 765 C CA . ASP A 1 98 ? -15.923 -4.250 6.720 1.00 89.81 98 ASP A CA 1
ATOM 766 C C . ASP A 1 98 ? -16.600 -3.730 5.437 1.00 89.81 98 ASP A C 1
ATOM 768 O O . ASP A 1 98 ? -17.828 -3.709 5.350 1.00 89.81 98 ASP A O 1
ATOM 772 N N . LEU A 1 99 ? -15.819 -3.289 4.442 1.00 89.62 99 LEU A N 1
ATOM 773 C CA . LEU A 1 99 ? -16.330 -2.786 3.171 1.00 89.62 99 LEU A CA 1
ATOM 774 C C . LEU A 1 99 ? -16.515 -3.924 2.164 1.00 89.62 99 LEU A C 1
ATOM 776 O O . LEU A 1 99 ? -15.678 -4.818 2.033 1.00 89.62 99 LEU A O 1
ATOM 780 N N . GLU A 1 100 ? -17.616 -3.861 1.418 1.00 90.31 100 GLU A N 1
ATOM 781 C CA . GLU A 1 100 ? -17.940 -4.840 0.383 1.00 90.31 100 GLU A CA 1
ATOM 782 C C . GLU A 1 100 ? -16.832 -4.908 -0.682 1.00 90.31 100 GLU A C 1
ATOM 784 O O . GLU A 1 100 ? -16.367 -3.886 -1.190 1.00 90.31 100 GLU A O 1
ATOM 789 N N . GLY A 1 101 ? -16.398 -6.127 -1.009 1.00 89.00 101 GLY A N 1
ATOM 790 C CA . GLY A 1 101 ? -15.336 -6.380 -1.984 1.00 89.00 101 GLY A CA 1
ATOM 791 C C . GLY A 1 101 ? -13.909 -6.168 -1.464 1.00 89.00 101 GLY A C 1
ATOM 792 O O . GLY A 1 101 ? -12.968 -6.348 -2.240 1.00 89.00 101 GLY A O 1
ATOM 793 N N . CYS A 1 102 ? -13.709 -5.812 -0.188 1.00 90.12 102 CYS A N 1
ATOM 794 C CA . CYS A 1 102 ? -12.383 -5.832 0.434 1.00 90.12 102 CYS A CA 1
ATOM 795 C C . CYS A 1 102 ? -11.960 -7.279 0.723 1.00 90.12 102 CYS A C 1
ATOM 797 O O . CYS A 1 102 ? -12.633 -8.003 1.455 1.00 90.12 102 CYS A O 1
ATOM 799 N N . THR A 1 103 ? -10.807 -7.699 0.204 1.00 89.50 103 THR A N 1
ATOM 800 C CA . THR A 1 103 ? -10.285 -9.063 0.403 1.00 89.50 103 THR A CA 1
ATOM 801 C C . THR A 1 103 ? -9.343 -9.162 1.597 1.00 89.50 103 THR A C 1
ATOM 803 O O . THR A 1 103 ? -9.176 -10.231 2.178 1.00 89.50 103 THR A O 1
ATOM 806 N N . GLY A 1 104 ? -8.721 -8.053 1.998 1.00 88.06 104 GLY A N 1
ATOM 807 C CA . GLY A 1 104 ? -7.822 -8.018 3.143 1.00 88.06 104 GLY A CA 1
ATOM 808 C C . GLY A 1 104 ? -7.112 -6.681 3.284 1.00 88.06 104 GLY A C 1
ATOM 809 O O . GLY A 1 104 ? -7.122 -5.856 2.376 1.00 88.06 104 GLY A O 1
ATOM 810 N N . VAL A 1 105 ? -6.449 -6.483 4.423 1.00 89.12 105 VAL A N 1
ATOM 811 C CA . VAL A 1 105 ? -5.625 -5.292 4.666 1.00 89.12 105 VAL A CA 1
ATOM 812 C C . VAL A 1 105 ? -4.324 -5.647 5.367 1.00 89.12 105 VAL A C 1
ATOM 814 O O . VAL A 1 105 ? -4.285 -6.534 6.223 1.00 89.12 105 VAL A O 1
ATOM 817 N N . ALA A 1 106 ? -3.275 -4.911 5.031 1.00 88.94 106 ALA A N 1
ATOM 818 C CA . ALA A 1 106 ? -1.996 -4.903 5.719 1.00 88.94 106 ALA A CA 1
ATOM 819 C C . ALA A 1 106 ? -1.532 -3.456 5.867 1.00 88.94 106 ALA A C 1
ATOM 821 O O . ALA A 1 106 ? -1.741 -2.650 4.967 1.00 88.94 106 ALA A O 1
ATOM 822 N N . SER A 1 107 ? -0.886 -3.108 6.975 1.00 89.69 107 SER A N 1
ATOM 823 C CA . SER A 1 107 ? -0.311 -1.769 7.128 1.00 89.69 107 SER A CA 1
ATOM 824 C C . SER A 1 107 ? 0.928 -1.752 8.013 1.00 89.69 107 SER A C 1
ATOM 826 O O . SER A 1 107 ? 1.155 -2.674 8.805 1.00 89.69 107 SER A O 1
ATOM 828 N N . GLY A 1 108 ? 1.753 -0.729 7.875 1.00 89.06 108 GLY A N 1
ATOM 829 C CA . GLY A 1 108 ? 3.026 -0.619 8.571 1.00 89.06 108 GLY A CA 1
ATOM 830 C C . GLY A 1 108 ? 3.601 0.780 8.461 1.00 89.06 108 GLY A C 1
ATOM 831 O O . GLY A 1 108 ? 3.263 1.531 7.550 1.00 89.06 108 GLY A O 1
ATOM 832 N N . LEU A 1 109 ? 4.475 1.116 9.401 1.00 88.56 109 LEU A N 1
ATOM 833 C CA . LEU A 1 109 ? 5.263 2.334 9.329 1.00 88.56 109 LEU A CA 1
ATOM 834 C C . LEU A 1 109 ? 6.530 2.079 8.506 1.00 88.56 109 LEU A C 1
ATOM 836 O O . LEU A 1 109 ? 7.083 0.972 8.529 1.00 88.56 109 LEU A O 1
ATOM 840 N N . SER A 1 110 ? 6.996 3.097 7.788 1.00 86.50 110 SER A N 1
ATOM 841 C CA . SER A 1 110 ? 8.300 3.050 7.140 1.00 86.50 110 SER A CA 1
ATOM 842 C C . SER A 1 110 ? 9.405 2.841 8.179 1.00 86.50 110 SER A C 1
ATOM 844 O O . SER A 1 110 ? 9.343 3.323 9.321 1.00 86.50 110 SER A O 1
ATOM 846 N N . LYS A 1 111 ? 10.435 2.086 7.795 1.00 82.88 111 LYS A N 1
ATOM 847 C CA . LYS A 1 111 ? 11.612 1.890 8.648 1.00 82.88 111 LYS A CA 1
ATOM 848 C C . LYS A 1 111 ? 12.369 3.196 8.846 1.00 82.88 111 LYS A C 1
ATOM 850 O O . LYS A 1 111 ? 12.720 3.518 9.984 1.00 82.88 111 LYS A O 1
ATOM 855 N N . ASP A 1 112 ? 12.485 3.958 7.768 1.00 82.44 112 ASP A N 1
ATOM 856 C CA . ASP A 1 112 ? 13.264 5.184 7.683 1.00 82.44 112 ASP A CA 1
ATOM 857 C C . ASP A 1 112 ? 12.387 6.397 7.349 1.00 82.44 112 ASP A C 1
ATOM 859 O O . ASP A 1 112 ? 11.199 6.269 7.030 1.00 82.44 112 ASP A O 1
ATOM 863 N N . ASP A 1 113 ? 12.985 7.578 7.484 1.00 81.88 113 ASP A N 1
ATOM 864 C CA . ASP A 1 113 ? 12.418 8.843 7.021 1.00 81.88 113 ASP A CA 1
ATOM 865 C C . ASP A 1 113 ? 12.251 8.816 5.496 1.00 81.88 113 ASP A C 1
ATOM 867 O O . ASP A 1 113 ? 13.143 8.352 4.781 1.00 81.88 113 ASP A O 1
ATOM 871 N N . VAL A 1 114 ? 11.110 9.295 5.004 1.00 79.88 114 VAL A N 1
ATOM 872 C CA . VAL A 1 114 ? 10.828 9.397 3.572 1.00 79.88 114 VAL A CA 1
ATOM 873 C C . VAL A 1 114 ? 10.839 10.869 3.174 1.00 79.88 114 VAL A C 1
ATOM 875 O O . VAL A 1 114 ? 10.037 11.670 3.653 1.00 79.88 114 VAL A O 1
ATOM 878 N N . ASP A 1 115 ? 11.761 11.220 2.277 1.00 75.38 115 ASP A N 1
ATOM 879 C CA . ASP A 1 115 ? 11.918 12.559 1.692 1.00 75.38 115 ASP A CA 1
ATOM 880 C C . ASP A 1 115 ? 12.139 13.705 2.701 1.00 75.38 115 ASP A C 1
ATOM 882 O O . ASP A 1 115 ? 11.816 14.862 2.421 1.00 75.38 115 ASP A O 1
ATOM 886 N N . GLY A 1 116 ? 12.699 13.414 3.880 1.00 75.50 116 GLY A N 1
ATOM 887 C CA . GLY A 1 116 ? 12.963 14.415 4.920 1.00 75.50 116 GLY A CA 1
ATOM 888 C C . GLY A 1 116 ? 11.701 14.904 5.634 1.00 75.50 116 GLY A C 1
ATOM 889 O O . GLY A 1 116 ? 11.733 15.948 6.291 1.00 75.50 116 GLY A O 1
ATOM 890 N N . LYS A 1 117 ? 10.581 14.189 5.478 1.00 75.38 117 LYS A N 1
ATOM 891 C CA . LYS A 1 117 ? 9.273 14.524 6.059 1.00 75.38 117 LYS A CA 1
ATOM 892 C C . LYS A 1 117 ? 8.913 13.654 7.262 1.00 75.38 117 LYS A C 1
ATOM 894 O O . LYS A 1 117 ? 7.810 13.774 7.798 1.00 75.38 117 LYS A O 1
ATOM 899 N N . GLY A 1 118 ? 9.824 12.798 7.708 1.00 84.12 118 GLY A N 1
ATOM 900 C CA . GLY A 1 118 ? 9.567 11.824 8.755 1.00 84.12 118 GLY A CA 1
ATOM 901 C C . GLY A 1 118 ? 9.093 10.487 8.200 1.00 84.12 118 GLY A C 1
ATOM 902 O O . GLY A 1 118 ? 9.135 10.204 7.002 1.00 84.12 118 GLY A O 1
ATOM 903 N N . LYS A 1 119 ? 8.655 9.623 9.113 1.00 87.62 119 LYS A N 1
ATOM 904 C CA . LYS A 1 119 ? 8.131 8.310 8.753 1.00 87.62 119 LYS A CA 1
ATOM 905 C C . LYS A 1 119 ? 6.735 8.428 8.157 1.00 87.62 119 LYS A C 1
ATOM 907 O O . LYS A 1 119 ? 5.911 9.229 8.602 1.00 87.62 119 LYS A O 1
ATOM 912 N N . VAL A 1 120 ? 6.457 7.569 7.188 1.00 89.56 120 VAL A N 1
ATOM 913 C CA . VAL A 1 120 ? 5.144 7.464 6.551 1.00 89.56 120 VAL A CA 1
ATOM 914 C C . VAL A 1 120 ? 4.495 6.147 6.926 1.00 89.56 120 VAL A C 1
ATOM 916 O O . VAL A 1 120 ? 5.155 5.119 7.085 1.00 89.56 120 VAL A O 1
ATOM 919 N N . PHE A 1 121 ? 3.181 6.171 7.066 1.00 90.06 121 PHE A N 1
ATOM 920 C CA . PHE A 1 121 ? 2.381 4.983 7.283 1.00 90.06 121 PHE A CA 1
ATOM 921 C C . PHE A 1 121 ? 1.837 4.499 5.945 1.00 90.06 121 PHE A C 1
ATOM 923 O O . PHE A 1 121 ? 1.201 5.254 5.211 1.00 90.06 121 PHE A O 1
ATOM 930 N N . ILE A 1 122 ? 2.096 3.237 5.620 1.00 88.56 122 ILE A N 1
ATOM 931 C CA . ILE A 1 122 ? 1.670 2.631 4.364 1.00 88.56 122 ILE A CA 1
ATOM 932 C C . ILE A 1 122 ? 0.683 1.511 4.643 1.00 88.56 122 ILE A C 1
ATOM 934 O O . ILE A 1 122 ? 0.892 0.677 5.526 1.00 88.56 122 ILE A O 1
ATOM 938 N N . ALA A 1 123 ? -0.387 1.480 3.855 1.00 88.62 123 ALA A N 1
ATOM 939 C CA . ALA A 1 123 ? -1.367 0.412 3.865 1.00 88.62 123 ALA A CA 1
ATOM 940 C C . ALA A 1 123 ? -1.542 -0.199 2.477 1.00 88.62 123 ALA A C 1
ATOM 942 O O . ALA A 1 123 ? -1.507 0.499 1.470 1.00 88.62 123 ALA A O 1
ATOM 943 N N . ALA A 1 124 ? -1.749 -1.507 2.447 1.00 87.56 124 ALA A N 1
ATOM 944 C CA . ALA A 1 124 ? -2.153 -2.280 1.290 1.00 87.56 124 ALA A CA 1
ATOM 945 C C . ALA A 1 124 ? -3.555 -2.829 1.565 1.00 87.56 124 ALA A C 1
ATOM 947 O O . ALA A 1 124 ? -3.745 -3.599 2.510 1.00 87.56 124 ALA A O 1
ATOM 948 N N . VAL A 1 125 ? -4.529 -2.421 0.757 1.00 88.75 125 VAL A N 1
ATOM 949 C CA . VAL A 1 125 ? -5.921 -2.877 0.832 1.00 88.75 125 VAL A CA 1
ATOM 950 C C . VAL A 1 125 ? -6.214 -3.701 -0.413 1.00 88.75 125 VAL A C 1
ATOM 952 O O . VAL A 1 125 ? -6.150 -3.187 -1.527 1.00 88.75 125 VAL A O 1
ATOM 955 N N . GLY A 1 126 ? -6.483 -4.988 -0.232 1.00 88.69 126 GLY A N 1
ATOM 956 C CA . GLY A 1 126 ? -6.867 -5.887 -1.313 1.00 88.69 126 GLY A CA 1
ATOM 957 C C . GLY A 1 126 ? -8.336 -5.711 -1.682 1.00 88.69 126 GLY A C 1
ATOM 958 O O . GLY A 1 126 ? -9.189 -5.583 -0.803 1.00 88.69 126 GLY A O 1
ATOM 959 N N . TRP A 1 127 ? -8.622 -5.737 -2.978 1.00 88.88 127 TRP A N 1
ATOM 960 C CA . TRP A 1 127 ? -9.952 -5.569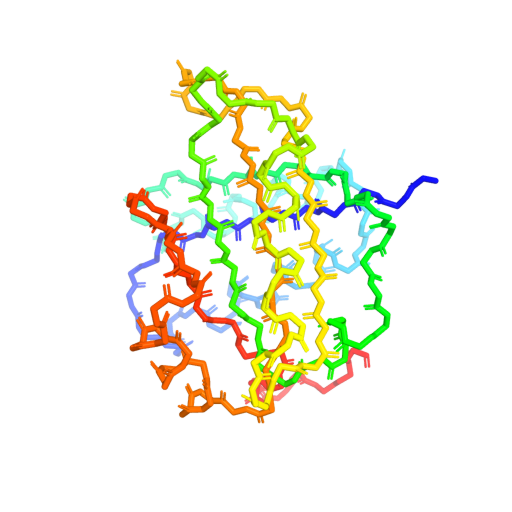 -3.546 1.00 88.88 127 TRP A CA 1
ATOM 961 C C . TRP A 1 127 ? -10.255 -6.654 -4.579 1.00 88.88 127 TRP A C 1
ATOM 963 O O . TRP A 1 127 ? -9.381 -7.083 -5.340 1.00 88.88 127 TRP A O 1
ATOM 973 N N . GLU A 1 128 ? -11.522 -7.057 -4.646 1.00 89.44 128 GLU A N 1
ATOM 974 C CA . GLU A 1 128 ? -12.027 -7.955 -5.690 1.00 89.44 128 GLU A CA 1
ATOM 975 C C . GLU A 1 128 ? -12.020 -7.291 -7.075 1.00 89.44 128 GLU A C 1
ATOM 977 O O . GLU A 1 128 ? -11.858 -7.966 -8.090 1.00 89.44 128 GLU A O 1
ATOM 982 N N . SER A 1 129 ? -12.184 -5.965 -7.125 1.00 87.00 129 SER A N 1
ATOM 983 C CA . SER A 1 129 ? -12.228 -5.177 -8.360 1.00 87.00 129 SER A CA 1
ATOM 984 C C . SER A 1 129 ? -11.866 -3.708 -8.116 1.00 87.00 129 SER A C 1
ATOM 986 O O . SER A 1 129 ? -11.907 -3.226 -6.980 1.00 87.00 129 SER A O 1
ATOM 988 N N . LEU A 1 130 ? -11.533 -2.979 -9.187 1.00 84.38 130 LEU A N 1
ATOM 989 C CA . LEU A 1 130 ? -11.327 -1.529 -9.114 1.00 84.38 130 LEU A CA 1
ATOM 990 C C . LEU A 1 130 ? -12.626 -0.822 -8.698 1.00 84.38 130 LEU A C 1
ATOM 992 O O . LEU A 1 130 ? -12.605 0.082 -7.869 1.00 84.38 130 LEU A O 1
ATOM 996 N N . GLU A 1 131 ? -13.763 -1.281 -9.212 1.00 88.56 131 GLU A N 1
ATOM 997 C CA . GLU A 1 131 ? -15.090 -0.736 -8.937 1.00 88.56 131 GLU A CA 1
ATOM 998 C C . GLU A 1 131 ? -15.468 -0.855 -7.456 1.00 88.56 131 GLU A C 1
ATOM 1000 O O . GLU A 1 131 ? -16.035 0.083 -6.893 1.00 88.56 131 GLU A O 1
ATOM 1005 N N . ALA A 1 132 ? -15.140 -1.980 -6.808 1.00 88.56 132 ALA A N 1
ATOM 1006 C CA . ALA A 1 132 ? -15.339 -2.149 -5.367 1.00 88.56 132 ALA A CA 1
ATOM 1007 C C . ALA A 1 132 ? -14.522 -1.122 -4.567 1.00 88.56 132 ALA A C 1
ATOM 1009 O O . ALA A 1 132 ? -15.044 -0.483 -3.652 1.00 88.56 132 ALA A O 1
ATOM 1010 N N . SER A 1 133 ? -13.269 -0.896 -4.967 1.00 86.94 133 SER A N 1
ATOM 1011 C CA . SER A 1 133 ? -12.407 0.094 -4.320 1.00 86.94 133 SER A CA 1
ATOM 1012 C C . SER A 1 133 ? -12.887 1.535 -4.517 1.00 86.94 133 SER A C 1
ATOM 1014 O O . SER A 1 133 ? -12.834 2.335 -3.584 1.00 86.94 133 SER A O 1
ATOM 1016 N N . GLU A 1 134 ? -13.388 1.890 -5.701 1.00 85.69 134 GLU A N 1
ATOM 1017 C CA . GLU A 1 134 ? -13.931 3.233 -5.941 1.00 85.69 134 GLU A CA 1
ATOM 1018 C C . GLU A 1 134 ? -15.208 3.477 -5.122 1.00 85.69 134 GLU A C 1
ATOM 1020 O O . GLU A 1 134 ? -15.323 4.514 -4.469 1.00 85.69 134 GLU A O 1
ATOM 1025 N N . LYS A 1 135 ? -16.117 2.495 -5.038 1.00 84.69 135 LYS A N 1
ATOM 1026 C CA . LYS A 1 135 ? -17.308 2.576 -4.166 1.00 84.69 135 LYS A CA 1
ATOM 1027 C C . LYS A 1 135 ? -16.943 2.726 -2.689 1.00 84.69 135 LYS A C 1
ATOM 1029 O O . LYS A 1 135 ? -17.624 3.425 -1.937 1.00 84.69 135 LYS A O 1
ATOM 1034 N N . ALA A 1 136 ? -15.851 2.100 -2.259 1.00 82.69 136 ALA A N 1
ATOM 1035 C CA . ALA A 1 136 ? -15.354 2.240 -0.899 1.00 82.69 136 ALA A CA 1
ATOM 1036 C C . ALA A 1 136 ? -14.929 3.679 -0.561 1.00 82.69 136 ALA A C 1
ATOM 1038 O O . ALA A 1 136 ? -15.093 4.094 0.585 1.00 82.69 136 ALA A O 1
ATOM 1039 N N . LYS A 1 137 ? -14.467 4.480 -1.534 1.00 72.62 137 LYS A N 1
ATOM 1040 C CA . LYS A 1 137 ? -14.137 5.904 -1.308 1.00 72.62 137 LYS A CA 1
ATOM 1041 C C . LYS A 1 137 ? -15.365 6.755 -0.982 1.00 72.62 137 LYS A C 1
ATOM 1043 O O . LYS A 1 137 ? -15.246 7.765 -0.295 1.00 72.62 137 LYS A O 1
ATOM 1048 N N . GLU A 1 138 ? -16.541 6.349 -1.453 1.00 69.38 138 GLU A N 1
ATOM 1049 C CA . GLU A 1 138 ? -17.814 7.019 -1.161 1.00 69.38 138 GLU A CA 1
ATOM 1050 C C . GLU A 1 138 ? -18.379 6.620 0.216 1.00 69.38 138 GLU A C 1
ATOM 1052 O O . GLU A 1 138 ? -19.295 7.261 0.745 1.00 69.38 138 GLU A O 1
ATOM 1057 N N . SER A 1 139 ? -17.822 5.572 0.831 1.00 67.06 139 SER A N 1
ATOM 1058 C CA . SER A 1 139 ? -18.258 5.076 2.132 1.00 67.06 139 SER A CA 1
ATOM 1059 C C . SER A 1 139 ? -17.752 5.978 3.258 1.00 67.06 139 SER A C 1
ATOM 1061 O O . SER A 1 139 ? -16.561 6.066 3.542 1.00 67.06 139 SER A O 1
ATOM 1063 N N . LYS A 1 140 ? -18.685 6.594 3.991 1.00 59.78 140 LYS A N 1
ATOM 1064 C CA . LYS A 1 140 ? -18.412 7.524 5.109 1.00 59.78 140 LYS A CA 1
ATOM 1065 C C . LYS A 1 140 ? -17.637 6.913 6.294 1.00 59.78 140 LYS A C 1
ATOM 1067 O O . LYS A 1 140 ? -17.307 7.634 7.231 1.00 59.78 140 LYS A O 1
ATOM 1072 N N . GLY A 1 141 ? -17.394 5.600 6.292 1.00 57.75 141 GLY A N 1
ATOM 1073 C CA . GLY A 1 141 ? -16.740 4.867 7.381 1.00 57.75 141 GLY A CA 1
ATOM 1074 C C . GLY A 1 141 ? -15.213 4.980 7.408 1.00 57.75 141 GLY A C 1
ATOM 1075 O O . GLY A 1 141 ? -14.613 4.736 8.460 1.00 57.75 141 GLY A O 1
ATOM 1076 N N . VAL A 1 142 ? -14.584 5.378 6.295 1.00 61.72 142 VAL A N 1
ATOM 1077 C CA . VAL A 1 142 ? -13.126 5.499 6.192 1.00 61.72 142 VAL A CA 1
ATOM 1078 C C . VAL A 1 142 ? -12.748 6.879 5.662 1.00 61.72 142 VAL A C 1
ATOM 1080 O O . VAL A 1 142 ? -13.000 7.215 4.511 1.00 61.72 142 VAL A O 1
ATOM 1083 N N . VAL A 1 143 ? -12.124 7.688 6.518 1.00 57.34 143 VAL A N 1
ATOM 1084 C CA . VAL A 1 143 ? -11.614 9.013 6.157 1.00 57.34 143 VAL A CA 1
ATOM 1085 C C . VAL A 1 143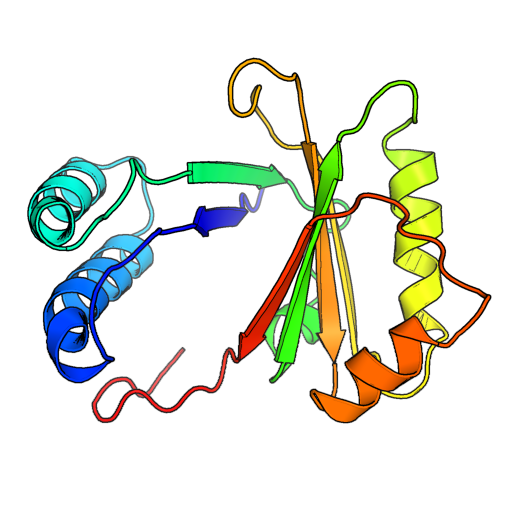 ? -10.101 8.916 6.025 1.00 57.34 143 VAL A C 1
ATOM 1087 O O . VAL A 1 143 ? -9.403 8.730 7.013 1.00 57.34 143 VAL A O 1
ATOM 1090 N N . LEU A 1 144 ? -9.600 9.050 4.800 1.00 61.78 144 LEU A N 1
ATOM 1091 C CA . LEU A 1 144 ? -8.170 9.111 4.490 1.00 61.78 144 LEU A CA 1
ATOM 1092 C C . LEU A 1 144 ? -7.822 10.479 3.902 1.00 61.78 144 LEU A C 1
ATOM 1094 O O . LEU A 1 144 ? -7.250 10.586 2.817 1.00 61.78 144 LEU A O 1
ATOM 1098 N N . SER A 1 145 ? -8.253 11.549 4.570 1.00 60.94 145 SER A N 1
ATOM 1099 C CA . SER A 1 145 ? -7.995 12.908 4.095 1.00 60.94 145 SER A CA 1
ATOM 1100 C C . SER A 1 145 ? -6.488 13.136 3.967 1.00 60.94 145 SER A C 1
ATOM 1102 O O . SER A 1 145 ? -5.774 13.067 4.964 1.00 60.94 145 SER A O 1
ATOM 1104 N N . GLY A 1 146 ? -6.018 13.402 2.746 1.00 69.56 146 GLY A N 1
ATOM 1105 C CA . GLY A 1 146 ? -4.603 13.650 2.458 1.00 69.56 146 GLY A CA 1
ATOM 1106 C C . GLY A 1 146 ? -3.749 12.403 2.214 1.00 69.56 146 GLY A C 1
ATOM 1107 O O . GLY A 1 146 ? -2.550 12.551 2.004 1.00 69.56 146 GLY A O 1
ATOM 1108 N N . ALA A 1 147 ? -4.327 11.195 2.204 1.00 81.88 147 ALA A N 1
ATOM 1109 C CA . ALA A 1 147 ? -3.581 10.000 1.822 1.00 81.88 147 ALA A CA 1
ATOM 1110 C C . ALA A 1 147 ? -3.336 9.964 0.308 1.00 81.88 147 ALA A C 1
ATOM 1112 O O . ALA A 1 147 ? -4.266 10.098 -0.493 1.00 81.88 147 ALA A O 1
ATOM 1113 N N . GLU A 1 148 ? -2.093 9.714 -0.089 1.00 85.75 148 GLU A N 1
ATOM 1114 C CA . GLU A 1 148 ? -1.768 9.358 -1.465 1.00 85.75 148 GLU A CA 1
ATOM 1115 C C . GLU A 1 148 ? -2.253 7.924 -1.730 1.00 85.75 148 GLU A C 1
ATOM 1117 O O . GLU A 1 148 ? -1.966 7.014 -0.952 1.00 85.75 148 GLU A O 1
ATOM 1122 N N . SER A 1 149 ? -2.997 7.711 -2.818 1.00 84.62 149 SER A N 1
ATOM 1123 C CA . SER A 1 149 ? -3.621 6.425 -3.143 1.00 84.62 149 SER A CA 1
ATOM 1124 C C . SER A 1 149 ? -3.247 5.977 -4.550 1.00 84.62 149 SER A C 1
ATOM 1126 O O . SER A 1 149 ? -3.521 6.687 -5.514 1.00 84.62 149 SER A O 1
ATOM 1128 N N . HIS A 1 150 ? -2.726 4.757 -4.669 1.00 81.88 150 HIS A N 1
ATOM 1129 C CA . HIS A 1 150 ? -2.369 4.122 -5.939 1.00 81.88 150 HIS A CA 1
ATOM 1130 C C . HIS A 1 150 ? -2.975 2.730 -6.039 1.00 81.88 150 HIS A C 1
ATOM 1132 O O . HIS A 1 150 ? -2.807 1.923 -5.129 1.00 81.88 150 HIS A O 1
ATOM 1138 N N . HIS A 1 151 ? -3.623 2.407 -7.155 1.00 78.69 151 HIS A N 1
ATOM 1139 C CA . HIS A 1 151 ? -4.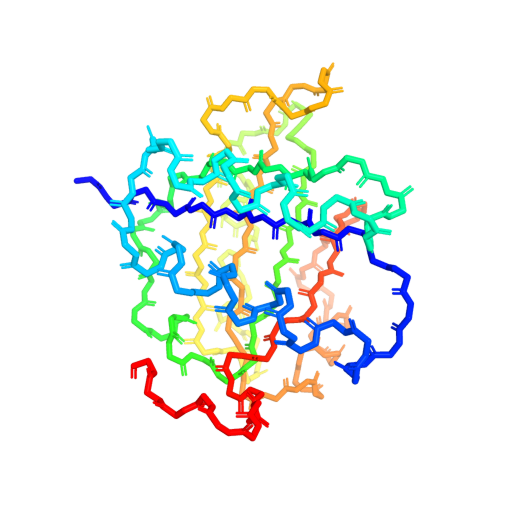087 1.047 -7.425 1.00 78.69 151 HIS A CA 1
ATOM 1140 C C . HIS A 1 151 ? -3.041 0.270 -8.211 1.00 78.69 151 HIS A C 1
ATOM 1142 O O . HIS A 1 151 ? -2.584 0.700 -9.267 1.00 78.69 151 HIS A O 1
ATOM 1148 N N . VAL A 1 152 ? -2.694 -0.904 -7.703 1.00 74.94 152 VAL A N 1
ATOM 1149 C CA . VAL A 1 152 ? -1.766 -1.845 -8.316 1.00 74.94 152 VAL A CA 1
ATOM 1150 C C . VAL A 1 152 ? -2.545 -3.092 -8.707 1.00 74.94 152 VAL A C 1
ATOM 1152 O O . VAL A 1 152 ? -3.206 -3.711 -7.876 1.00 74.94 152 VAL A O 1
ATOM 1155 N N . ASN A 1 153 ? -2.473 -3.473 -9.980 1.00 71.50 153 ASN A N 1
ATOM 1156 C CA . ASN A 1 153 ? -3.018 -4.741 -10.449 1.00 71.50 153 ASN A CA 1
ATOM 1157 C C . ASN A 1 153 ? -1.901 -5.793 -10.448 1.00 71.50 153 ASN A C 1
ATOM 1159 O O . ASN A 1 153 ? -1.058 -5.805 -11.346 1.00 71.50 153 ASN A O 1
ATOM 1163 N N . PHE A 1 154 ? -1.897 -6.685 -9.455 1.00 65.94 154 PHE A N 1
ATOM 1164 C CA . PHE A 1 154 ? -0.902 -7.762 -9.347 1.00 65.94 154 PHE A CA 1
ATOM 1165 C C . PHE A 1 154 ? -1.050 -8.841 -10.423 1.00 65.94 154 PHE A C 1
ATOM 1167 O O . PHE A 1 154 ? -0.141 -9.646 -10.619 1.00 65.94 154 PHE A O 1
ATOM 1174 N N . ARG A 1 155 ? -2.169 -8.857 -11.151 1.00 61.72 155 ARG A N 1
ATOM 1175 C CA . ARG A 1 155 ? -2.414 -9.766 -12.274 1.00 61.72 155 ARG A CA 1
ATOM 1176 C C . ARG A 1 155 ? -2.307 -9.094 -13.632 1.00 61.72 155 ARG A C 1
ATOM 1178 O O . ARG A 1 155 ? -2.758 -9.692 -14.606 1.00 61.72 155 ARG A O 1
ATOM 1185 N N . PHE A 1 156 ? -1.727 -7.894 -13.729 1.00 48.62 156 PHE A N 1
ATOM 1186 C CA . PHE A 1 156 ? -1.523 -7.266 -15.030 1.00 48.62 156 PHE A CA 1
ATOM 1187 C C . PHE A 1 156 ? -0.690 -8.211 -15.912 1.00 48.62 156 PHE A C 1
ATOM 1189 O O . PHE A 1 156 ? 0.475 -8.470 -15.593 1.00 48.62 156 PHE A O 1
ATOM 1196 N N . PRO A 1 157 ? -1.265 -8.779 -16.990 1.00 44.28 157 PRO A N 1
ATOM 1197 C CA . PRO A 1 157 ? -0.558 -9.737 -17.814 1.00 44.28 157 PRO A CA 1
ATOM 1198 C C . PRO A 1 157 ? 0.432 -8.957 -18.670 1.00 44.28 157 PRO A C 1
ATOM 1200 O O . PRO A 1 157 ? 0.131 -8.533 -19.786 1.00 44.28 157 PRO A O 1
ATOM 1203 N N . ILE A 1 158 ? 1.641 -8.758 -18.157 1.00 44.56 158 ILE A N 1
ATOM 1204 C CA . ILE A 1 158 ? 2.755 -8.377 -19.013 1.00 44.56 158 ILE A CA 1
ATOM 1205 C C . ILE A 1 158 ? 3.001 -9.596 -19.900 1.00 44.56 158 ILE A C 1
ATOM 1207 O O . ILE A 1 158 ? 3.417 -10.656 -19.433 1.00 44.56 158 ILE A O 1
ATOM 1211 N N . LYS A 1 159 ? 2.687 -9.480 -21.189 1.00 36.91 159 LYS A N 1
ATOM 1212 C CA . LYS A 1 159 ? 2.864 -10.561 -22.163 1.00 36.91 159 LYS A CA 1
ATOM 1213 C C . LYS A 1 159 ? 4.333 -11.019 -22.134 1.00 36.91 159 LYS A C 1
ATOM 1215 O O . LYS A 1 159 ? 5.218 -10.283 -22.555 1.00 36.91 159 LYS A O 1
ATOM 1220 N N . GLY A 1 160 ? 4.590 -12.217 -21.599 1.00 41.28 160 GLY A N 1
ATOM 1221 C CA . GLY A 1 160 ? 5.945 -12.761 -21.388 1.00 41.28 160 GLY A CA 1
ATOM 1222 C C . GLY A 1 160 ? 6.406 -12.850 -19.924 1.00 41.28 160 GLY A C 1
ATOM 1223 O O . GLY A 1 160 ? 7.425 -13.479 -19.659 1.00 41.28 160 GLY A O 1
ATOM 1224 N N . PHE A 1 161 ? 5.640 -12.307 -18.979 1.00 37.62 161 PHE A N 1
ATOM 1225 C CA . PHE A 1 161 ? 5.801 -12.471 -17.533 1.00 37.62 161 PHE A CA 1
ATOM 1226 C C . PHE A 1 161 ? 4.591 -13.234 -16.994 1.00 37.62 161 PHE A C 1
ATOM 1228 O O . PHE A 1 161 ? 3.555 -12.664 -16.668 1.00 37.62 161 PHE A O 1
ATOM 1235 N N . HIS A 1 162 ? 4.720 -14.557 -16.949 1.00 30.28 162 HIS A N 1
ATOM 1236 C CA . HIS A 1 162 ? 3.774 -15.434 -16.267 1.00 30.28 162 HIS A CA 1
ATOM 1237 C C . HIS A 1 162 ? 4.517 -16.065 -15.085 1.00 30.28 162 HIS A C 1
ATOM 1239 O O . HIS A 1 162 ? 5.619 -16.579 -15.275 1.00 30.28 162 HIS A O 1
ATOM 1245 N N . GLY A 1 163 ? 3.922 -16.031 -13.892 1.00 36.31 163 GLY A N 1
ATOM 1246 C CA . GLY A 1 163 ? 4.462 -16.679 -12.694 1.00 36.31 163 GLY A CA 1
ATOM 1247 C C . GLY A 1 163 ? 5.051 -15.701 -11.679 1.00 36.31 163 GLY A C 1
ATOM 1248 O O . GLY A 1 163 ? 6.263 -15.465 -11.660 1.00 36.31 163 GLY A O 1
ATOM 1249 N N . LEU A 1 164 ? 4.169 -15.183 -10.823 1.00 35.84 164 LEU A N 1
ATOM 1250 C CA . LEU A 1 164 ? 4.467 -15.100 -9.394 1.00 35.84 164 LEU A CA 1
ATOM 1251 C C . LEU A 1 164 ? 4.189 -16.478 -8.788 1.00 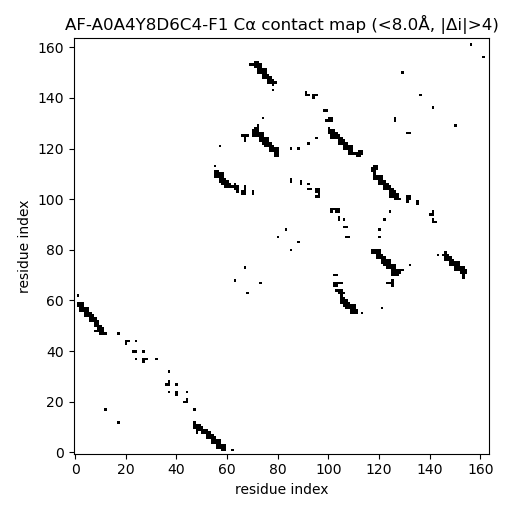35.84 164 LEU A C 1
ATOM 1253 O O . LEU A 1 164 ? 3.126 -17.046 -9.134 1.00 35.84 164 LEU A O 1
#

Nearest PDB structures (foldseek):
  3mcs-assembly1_A  TM=6.235E-01  e=2.933E-04  Fusobacterium nucleatum subsp. nucleatum ATCC 25586
  2pgc-assembly1_C  TM=4.856E-01  e=2.592E-04  uncultured marine organism
  1iuj-assembly1_B  TM=7.275E-01  e=3.877E-02  Thermus thermophilus
  1xbw-assembly1_A  TM=6.299E-01  e=9.949E-03  Staphylococcus aureus subsp. aureus MW2
  1ru2-assembly1_A  TM=5.415E-01  e=9.076E-01  Escherichia coli

Radius of gyration: 16.39 Å; Cα contacts (8 Å, |Δi|>4): 267; chains: 1; bounding box: 43×31×42 Å

Sequence (164 aa):
MAITERVILSVSGGVEEWKDGLKVMLQTLKAQDDTPAFQEMLIQVKPNLTAPPNIVIIEFKPYAPKEVINAHFVQMLTIEQGTSSEDDLRAQITKFKDLEGCTGVASGLSKDDVDGKGKVFIAAVGWESLEASEKAKESKGVVLSGAESHHVNFRFPIKGFHGL

pLDDT: mean 73.58, std 13.91, range [30.28, 90.31]